Protein AF-A0A0Q0X7J7-F1 (afdb_monomer_lite)

Radius of gyration: 21.63 Å; chains: 1; bounding box: 30×25×61 Å

Foldseek 3Di:
DQAQWAFPDQPDWAAQDDPDPDIDHNVPDHLVSVLSSCLQPVVCVVRTPGDDPCSVVSRPPPPDPPPDDDDDPLVVDDPVVLCVVCVVADDPDSVSSRVVVVVVVVPD

Secondary structure (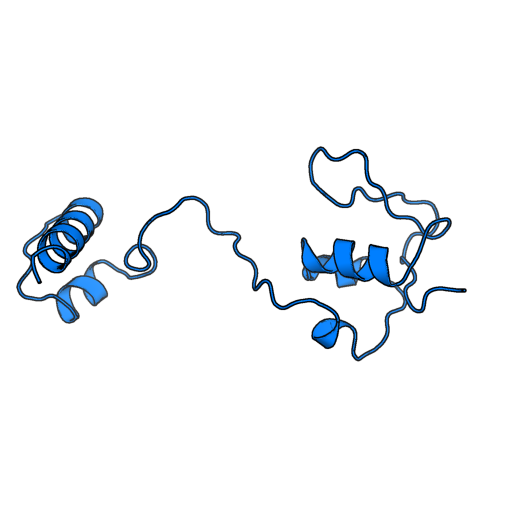DSSP, 8-state):
---S-EES-TT--EESSTT-S-EE-SSS--HHHHHHHHHH-GGGGGGEEE--TTHHHHS---------S---TTTTS-HHHHHHH-TT---SSHHHHHHHHHHHHTT-

pLDDT: mean 79.36, std 13.74, range [40.56, 91.12]

Sequence (108 aa):
MKSKFQLNKPQVIYKIEKGGSRTISNQNMTDELAVEFLNINPDRIRLFSKYPENYSEMLDQKEGENDDNNSSGLEQFKLSELRELYPQIKATSKVDFIAKVESKNEDI

Structure (mmCIF, N/CA/C/O backbone):
data_AF-A0A0Q0X7J7-F1
#
_entry.id   AF-A0A0Q0X7J7-F1
#
loop_
_atom_site.group_PDB
_atom_site.id
_atom_site.type_symbol
_atom_site.label_atom_id
_atom_site.label_alt_id
_atom_site.label_comp_id
_atom_site.label_asym_id
_atom_site.label_entity_id
_atom_site.label_seq_id
_atom_site.pdbx_PDB_ins_code
_atom_site.Cartn_x
_atom_site.Cartn_y
_atom_site.Cartn_z
_atom_site.occupancy
_atom_site.B_iso_or_equiv
_atom_site.auth_seq_id
_atom_site.auth_comp_id
_atom_site.auth_asym_id
_atom_site.auth_atom_id
_atom_site.pdbx_PDB_model_num
ATOM 1 N N . MET A 1 1 ? -12.615 11.667 19.691 1.00 49.81 1 MET A N 1
ATOM 2 C CA . MET A 1 1 ? -13.507 10.868 18.820 1.00 49.81 1 MET A CA 1
ATOM 3 C C . MET A 1 1 ? -12.908 9.475 18.687 1.00 49.81 1 MET A C 1
ATOM 5 O O . MET A 1 1 ? -11.697 9.389 18.550 1.00 49.81 1 MET A O 1
ATOM 9 N N . LYS A 1 2 ? -13.698 8.401 18.819 1.00 62.50 2 LYS A N 1
ATOM 10 C CA . LYS A 1 2 ? -13.218 7.034 18.541 1.00 62.50 2 LYS A CA 1
ATOM 11 C C . LYS A 1 2 ? -13.356 6.778 17.042 1.00 62.50 2 LYS A C 1
ATOM 13 O O . LYS A 1 2 ? -14.424 7.050 16.503 1.00 62.50 2 LYS A O 1
ATOM 18 N N . SER A 1 3 ? -12.301 6.276 16.410 1.00 74.75 3 SER A N 1
ATOM 19 C CA . SER A 1 3 ? -12.340 5.875 15.003 1.00 74.75 3 SER A CA 1
ATOM 20 C C . SER A 1 3 ? -13.307 4.707 14.782 1.00 74.75 3 SER A C 1
ATOM 22 O O . SER A 1 3 ? -13.487 3.865 15.668 1.00 74.75 3 SER A O 1
ATOM 24 N N . LYS A 1 4 ? -13.922 4.652 13.595 1.00 85.81 4 LYS A N 1
ATOM 25 C CA . LYS A 1 4 ? -14.707 3.494 13.127 1.00 85.81 4 LYS A CA 1
ATOM 26 C C . LYS A 1 4 ? -13.820 2.331 12.671 1.00 85.81 4 LYS A C 1
ATOM 28 O O . LYS A 1 4 ? -14.319 1.225 12.459 1.00 85.81 4 LYS A O 1
ATOM 33 N N . PHE A 1 5 ? -12.520 2.576 12.537 1.00 88.25 5 PHE A N 1
ATOM 34 C CA . PHE A 1 5 ? -11.526 1.602 12.129 1.00 88.25 5 PHE A CA 1
ATOM 35 C C . PHE A 1 5 ? -10.824 0.991 13.342 1.00 88.25 5 PHE A C 1
ATOM 37 O O . PHE A 1 5 ? -10.551 1.655 14.342 1.00 88.25 5 PHE A O 1
ATOM 44 N N . GLN A 1 6 ? -10.517 -0.299 13.258 1.00 89.88 6 GLN A N 1
ATOM 45 C CA . GLN A 1 6 ? -9.774 -1.016 14.288 1.00 89.88 6 GLN A CA 1
ATOM 46 C C . GLN A 1 6 ? -8.866 -2.055 13.639 1.00 89.88 6 GLN A C 1
ATOM 48 O O . GLN A 1 6 ? -9.350 -2.900 12.889 1.00 89.88 6 GLN A O 1
ATOM 53 N N . LEU A 1 7 ? -7.570 -2.048 13.961 1.00 90.81 7 LEU A N 1
ATOM 54 C CA . LEU A 1 7 ? -6.629 -3.077 13.509 1.00 90.81 7 LEU A CA 1
ATOM 55 C C . LEU A 1 7 ? -6.874 -4.399 14.236 1.00 90.81 7 LEU A C 1
ATOM 57 O O . LEU A 1 7 ? -7.201 -4.423 15.427 1.00 90.81 7 LEU A O 1
ATOM 61 N N . ASN A 1 8 ? -6.643 -5.499 13.523 1.00 91.12 8 ASN A N 1
ATOM 62 C CA . ASN A 1 8 ? -6.749 -6.861 14.041 1.00 91.12 8 ASN A CA 1
ATOM 63 C C . ASN A 1 8 ? -5.713 -7.178 15.130 1.00 91.12 8 ASN A C 1
ATOM 65 O O . ASN A 1 8 ? -5.989 -7.953 16.043 1.00 91.12 8 ASN A O 1
ATOM 69 N N . LYS A 1 9 ? -4.537 -6.549 15.065 1.00 88.44 9 LYS A N 1
ATOM 70 C CA . LYS A 1 9 ? -3.438 -6.727 16.013 1.00 88.44 9 LYS A CA 1
ATOM 71 C C . LYS A 1 9 ? -3.235 -5.442 16.817 1.00 88.44 9 LYS A C 1
ATOM 73 O O . LYS A 1 9 ? -2.544 -4.541 16.347 1.00 88.44 9 LYS A O 1
ATOM 78 N N . PRO A 1 10 ? -3.783 -5.344 18.041 1.00 83.31 10 PRO A N 1
ATOM 79 C CA . PRO A 1 10 ? -3.766 -4.101 18.812 1.00 83.31 10 PRO A CA 1
ATOM 80 C C . PRO A 1 10 ? -2.385 -3.664 19.299 1.00 83.31 10 PRO A C 1
ATOM 82 O O . PRO A 1 10 ? -2.206 -2.491 19.603 1.00 83.31 10 PRO A O 1
ATOM 85 N N . GLN A 1 11 ? -1.423 -4.584 19.364 1.00 85.62 11 GLN A N 1
ATOM 86 C CA . GLN A 1 11 ? -0.053 -4.296 19.794 1.00 85.62 11 GLN A CA 1
ATOM 87 C C . GLN A 1 11 ? 0.902 -3.998 18.631 1.00 85.62 11 GLN A C 1
ATOM 89 O O . GLN A 1 11 ? 2.065 -3.686 18.865 1.00 85.62 11 GLN A O 1
ATOM 94 N N . VAL A 1 12 ? 0.442 -4.118 17.381 1.00 87.12 12 VAL A N 1
ATOM 95 C CA . VAL A 1 12 ? 1.297 -3.905 16.210 1.00 87.12 12 VAL A CA 1
ATOM 96 C C . VAL A 1 12 ? 1.173 -2.466 15.735 1.00 87.12 12 VAL A C 1
ATOM 98 O O . VAL A 1 12 ? 0.076 -1.921 15.621 1.00 87.12 12 VAL A O 1
ATOM 101 N N . ILE A 1 13 ? 2.327 -1.875 15.444 1.00 89.62 13 ILE A N 1
ATOM 102 C CA . ILE A 1 13 ? 2.456 -0.548 14.860 1.00 89.62 13 ILE A CA 1
ATOM 103 C C . ILE A 1 13 ? 2.876 -0.739 13.405 1.00 89.62 13 ILE A C 1
ATOM 105 O O . ILE A 1 13 ? 3.939 -1.301 13.131 1.00 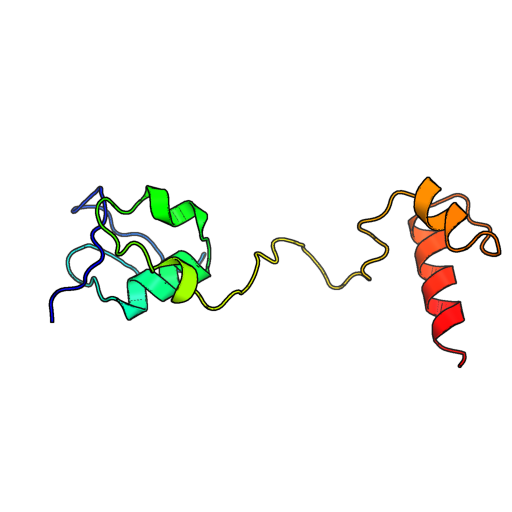89.62 13 ILE A O 1
ATOM 109 N N . TYR A 1 14 ? 2.044 -0.285 12.474 1.00 88.06 14 TYR A N 1
ATOM 110 C CA . TYR A 1 14 ? 2.350 -0.324 11.048 1.00 88.06 14 TYR A CA 1
ATOM 111 C C . TYR A 1 14 ? 2.892 1.026 10.593 1.00 88.06 14 TYR A C 1
ATOM 113 O O . TYR A 1 14 ? 2.485 2.073 11.090 1.00 88.06 14 TYR A O 1
ATOM 121 N N . LYS A 1 15 ? 3.812 1.011 9.630 1.00 88.69 15 LYS A N 1
ATOM 122 C CA . LYS A 1 15 ? 4.245 2.230 8.941 1.00 88.69 15 LYS A CA 1
ATOM 123 C C . LYS A 1 15 ? 3.275 2.538 7.815 1.00 88.69 15 LYS A C 1
ATOM 125 O O . LYS A 1 15 ? 2.877 1.624 7.095 1.00 88.69 15 LYS A O 1
ATOM 130 N N . ILE A 1 16 ? 2.919 3.809 7.673 1.00 86.25 16 ILE A N 1
ATOM 131 C CA . ILE A 1 16 ? 1.946 4.237 6.667 1.00 86.25 16 ILE A CA 1
ATOM 132 C C . ILE A 1 16 ? 2.545 4.118 5.264 1.00 86.25 16 ILE A C 1
ATOM 134 O O . ILE A 1 16 ? 2.005 3.427 4.399 1.00 86.25 16 ILE A O 1
ATOM 138 N N . GLU A 1 17 ? 3.738 4.663 5.087 1.00 83.44 17 GLU A N 1
ATOM 139 C CA . GLU A 1 17 ? 4.504 4.622 3.844 1.00 83.44 17 GLU A CA 1
ATOM 140 C C . GLU A 1 17 ? 5.839 3.883 4.038 1.00 83.44 17 GLU A C 1
ATOM 142 O O . GLU A 1 17 ? 6.374 3.764 5.150 1.00 83.44 17 GLU A O 1
ATOM 147 N N . LYS A 1 18 ? 6.405 3.365 2.944 1.00 77.94 18 LYS A N 1
ATOM 148 C CA . LYS A 1 18 ? 7.706 2.691 2.976 1.00 77.94 18 LYS A CA 1
ATOM 149 C C . LYS A 1 18 ? 8.808 3.737 3.170 1.00 77.94 18 LYS A C 1
ATOM 151 O O . LYS A 1 18 ? 9.048 4.551 2.294 1.00 77.94 18 LYS A O 1
ATOM 156 N N . GLY A 1 19 ? 9.493 3.686 4.311 1.00 78.81 19 GLY A N 1
ATOM 157 C CA . GLY A 1 19 ? 10.575 4.626 4.644 1.00 78.81 19 GLY A CA 1
ATOM 158 C C . GLY A 1 19 ? 10.123 5.882 5.395 1.00 78.81 19 GLY A C 1
ATOM 159 O O . GLY A 1 19 ? 10.974 6.624 5.874 1.00 78.81 19 GLY A O 1
ATOM 160 N N . GLY A 1 20 ? 8.816 6.078 5.578 1.00 77.94 20 GLY A N 1
ATOM 161 C CA . GLY A 1 20 ? 8.287 7.197 6.352 1.00 77.94 20 GLY A CA 1
ATOM 162 C C . GLY A 1 20 ? 8.446 7.034 7.859 1.00 77.94 20 GLY A C 1
ATOM 163 O O . GLY A 1 20 ? 8.628 5.932 8.394 1.00 77.94 20 GLY A O 1
ATOM 164 N N . SER A 1 21 ? 8.334 8.163 8.554 1.00 84.31 21 SER A N 1
ATOM 165 C CA . SER A 1 21 ? 8.283 8.243 10.018 1.00 84.31 21 SER A CA 1
ATOM 166 C C . SER A 1 21 ? 6.864 8.066 10.570 1.00 84.31 21 SER A C 1
ATOM 168 O O . SER A 1 21 ? 6.692 7.816 11.765 1.00 84.31 21 SER A O 1
ATOM 170 N N . ARG A 1 22 ? 5.842 8.168 9.711 1.00 87.31 22 ARG A N 1
ATOM 171 C CA . ARG A 1 22 ? 4.433 8.065 10.096 1.00 87.31 22 ARG A CA 1
ATOM 172 C C . ARG A 1 22 ? 4.021 6.623 10.372 1.00 87.31 22 ARG A C 1
ATOM 174 O O . ARG A 1 22 ? 4.297 5.709 9.589 1.00 87.31 22 ARG A O 1
ATOM 181 N N . THR A 1 23 ? 3.319 6.428 11.485 1.00 90.94 2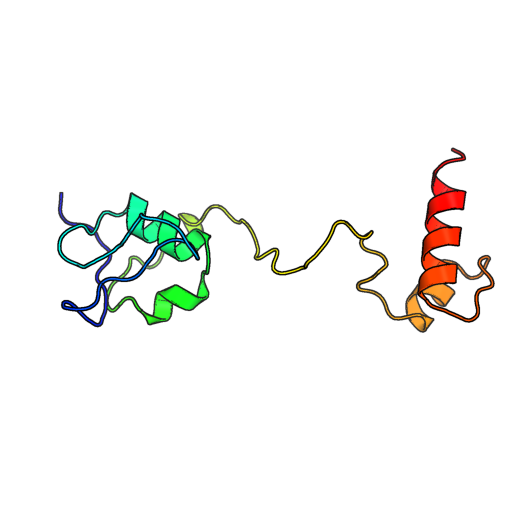3 THR A N 1
ATOM 182 C CA . THR A 1 23 ? 2.854 5.114 11.930 1.00 90.94 23 THR A CA 1
ATOM 183 C C . THR A 1 23 ? 1.394 5.124 12.356 1.00 90.94 23 THR A C 1
ATOM 185 O O . THR A 1 23 ? 0.871 6.136 12.822 1.00 90.94 23 THR A O 1
ATOM 188 N N . ILE A 1 24 ? 0.751 3.969 12.220 1.00 89.25 24 ILE A N 1
ATOM 189 C CA . ILE A 1 24 ? -0.633 3.722 12.604 1.00 89.25 24 ILE A CA 1
ATOM 190 C C . ILE A 1 24 ? -0.709 2.526 13.556 1.00 89.25 24 ILE A C 1
ATOM 192 O O . ILE A 1 24 ? -0.051 1.499 13.378 1.00 89.25 24 ILE A O 1
ATOM 196 N N . SER A 1 25 ? -1.512 2.679 14.598 1.00 91.00 25 SER A N 1
ATOM 197 C CA . SER A 1 25 ? -1.747 1.719 15.670 1.00 91.00 25 SER A CA 1
ATOM 198 C C . SER A 1 25 ? -3.137 1.958 16.257 1.00 91.00 25 SER A C 1
ATOM 200 O O . SER A 1 25 ? -3.733 3.014 16.057 1.00 91.00 25 SER A O 1
ATOM 202 N N . ASN A 1 26 ? -3.653 1.020 17.051 1.00 88.75 26 ASN A N 1
ATOM 203 C CA . ASN A 1 26 ? -4.954 1.212 17.701 1.00 88.75 26 ASN A CA 1
ATOM 204 C C . ASN A 1 26 ? -4.966 2.355 18.737 1.00 88.75 26 ASN A C 1
ATOM 206 O O . ASN A 1 26 ? -6.042 2.827 19.093 1.00 88.75 26 ASN A O 1
ATOM 210 N N . GLN A 1 27 ? -3.801 2.810 19.217 1.00 88.00 27 GLN A N 1
ATOM 211 C CA . GLN A 1 27 ? -3.705 3.919 20.175 1.00 88.00 27 GLN A CA 1
ATOM 212 C C . GLN A 1 27 ? -3.830 5.291 19.506 1.00 88.00 27 GLN A C 1
ATOM 214 O O . GLN A 1 27 ? -4.414 6.202 20.086 1.00 88.00 27 GLN A O 1
ATOM 219 N N . ASN A 1 28 ? -3.306 5.432 18.286 1.00 87.50 28 ASN A N 1
ATOM 220 C CA . ASN A 1 28 ? -3.345 6.667 17.499 1.00 87.50 28 ASN A CA 1
ATOM 221 C C . ASN A 1 28 ? -4.303 6.572 16.298 1.00 87.50 28 ASN A C 1
ATOM 223 O O . ASN A 1 28 ? -4.164 7.327 15.345 1.00 87.50 28 ASN A O 1
ATOM 227 N N . MET A 1 29 ? -5.259 5.641 16.336 1.00 87.31 29 MET A N 1
ATOM 228 C CA . MET A 1 29 ? -6.183 5.382 15.234 1.00 87.31 29 MET A CA 1
ATOM 229 C C . MET A 1 29 ? -7.168 6.539 15.046 1.00 87.31 29 MET A C 1
ATOM 231 O O . MET A 1 29 ? -7.968 6.840 15.937 1.00 87.31 29 MET A O 1
ATOM 235 N N . THR A 1 30 ? -7.157 7.130 13.855 1.00 89.50 30 THR A N 1
ATOM 236 C CA . THR A 1 30 ? -8.155 8.096 13.387 1.00 89.50 30 THR A CA 1
ATOM 237 C C . THR A 1 30 ? -8.704 7.644 12.040 1.00 89.50 30 THR A C 1
ATOM 239 O O . THR A 1 30 ? -8.048 6.889 11.323 1.00 89.50 30 THR A O 1
ATOM 242 N N . ASP A 1 31 ? -9.908 8.103 11.693 1.00 87.31 31 ASP A N 1
ATOM 243 C CA . ASP A 1 31 ? -10.514 7.772 10.398 1.00 87.31 31 ASP A CA 1
ATOM 244 C C . ASP A 1 31 ? -9.636 8.289 9.245 1.00 87.31 31 ASP A C 1
ATOM 246 O O . ASP A 1 31 ? -9.399 7.563 8.288 1.00 87.31 31 ASP A O 1
ATOM 250 N N . GLU A 1 32 ? -9.049 9.480 9.396 1.00 86.31 32 GLU A N 1
ATOM 251 C CA . GLU A 1 32 ? -8.103 10.065 8.437 1.00 86.31 32 GLU A CA 1
ATOM 252 C C . GLU A 1 32 ? -6.847 9.200 8.243 1.00 86.31 32 GLU A C 1
ATOM 254 O O . GLU A 1 32 ? -6.470 8.917 7.108 1.00 86.31 32 GLU A O 1
ATOM 259 N N . LEU A 1 33 ? -6.224 8.719 9.329 1.00 88.38 33 LEU A N 1
ATOM 260 C CA . LEU A 1 33 ? -5.038 7.857 9.239 1.00 88.38 33 LEU A CA 1
ATOM 261 C C . LEU A 1 33 ? -5.371 6.488 8.649 1.00 88.38 33 LEU A C 1
ATOM 263 O O . LEU A 1 33 ? -4.560 5.924 7.917 1.00 88.38 33 LEU A O 1
ATOM 267 N N . ALA A 1 34 ? -6.542 5.933 8.969 1.00 88.88 34 ALA A N 1
ATOM 268 C CA . ALA A 1 34 ? -6.987 4.667 8.401 1.00 88.88 34 ALA A CA 1
ATOM 269 C C . ALA A 1 34 ? -7.221 4.793 6.892 1.00 88.88 34 ALA A C 1
ATOM 271 O O . ALA A 1 34 ? -6.771 3.932 6.135 1.00 88.88 34 ALA A O 1
ATOM 272 N N . VAL A 1 35 ? -7.855 5.886 6.461 1.00 87.56 35 VAL A N 1
ATOM 273 C CA . VAL A 1 35 ? -8.041 6.208 5.046 1.00 87.56 35 VAL A CA 1
ATOM 274 C C . VAL A 1 35 ? -6.690 6.401 4.361 1.00 87.56 35 VAL A C 1
ATOM 276 O O . VAL A 1 35 ? -6.451 5.733 3.367 1.00 87.56 35 VAL A O 1
ATOM 279 N N . GLU A 1 36 ? -5.761 7.195 4.907 1.00 87.19 36 GLU A N 1
ATOM 280 C CA . GLU A 1 36 ? -4.404 7.367 4.346 1.00 87.19 36 GLU A CA 1
ATOM 281 C C . GLU A 1 36 ? -3.671 6.018 4.225 1.00 87.19 36 GLU A C 1
ATOM 283 O O . GLU A 1 36 ? -3.064 5.702 3.201 1.00 87.19 36 GLU A O 1
ATOM 288 N N . PHE A 1 37 ? -3.778 5.174 5.253 1.00 88.50 37 PHE A N 1
ATOM 289 C CA . PHE A 1 37 ? -3.144 3.861 5.283 1.00 88.50 37 PHE A CA 1
ATOM 290 C C . PHE A 1 37 ? -3.679 2.905 4.212 1.00 88.50 37 PHE A C 1
ATOM 292 O O . PHE A 1 37 ? -2.891 2.141 3.643 1.00 88.50 37 PHE A O 1
ATOM 299 N N . LEU A 1 38 ? -4.988 2.949 3.957 1.00 87.56 38 LEU A N 1
ATOM 300 C CA . LEU A 1 38 ? -5.678 2.166 2.933 1.00 87.56 38 LEU A CA 1
ATOM 301 C C . LEU A 1 38 ? -5.513 2.761 1.531 1.00 87.56 38 LEU A C 1
ATOM 303 O O . LEU A 1 38 ? -5.408 2.006 0.575 1.00 87.56 38 LEU A O 1
ATOM 307 N N . ASN A 1 39 ? -5.421 4.085 1.409 1.00 86.31 39 ASN A N 1
ATOM 308 C CA . ASN A 1 39 ? -5.225 4.784 0.140 1.00 86.31 39 ASN A CA 1
ATOM 309 C C . ASN A 1 39 ? -3.861 4.430 -0.481 1.00 86.31 39 ASN A C 1
ATOM 311 O O . ASN A 1 39 ? -3.732 4.263 -1.684 1.00 86.31 39 ASN A O 1
ATOM 315 N N . ILE A 1 40 ? -2.837 4.213 0.353 1.00 85.31 40 ILE A N 1
ATOM 316 C CA . ILE A 1 40 ? -1.521 3.747 -0.117 1.00 85.31 40 ILE A CA 1
ATOM 317 C C . ILE A 1 40 ? -1.569 2.304 -0.629 1.00 85.31 40 ILE A C 1
ATOM 319 O O . ILE A 1 40 ? -0.844 1.946 -1.554 1.00 85.31 40 ILE A O 1
ATOM 323 N N . ASN A 1 41 ? -2.341 1.438 0.025 1.00 84.38 41 ASN A N 1
ATOM 324 C CA . ASN A 1 41 ? -2.500 0.059 -0.413 1.00 84.38 41 ASN A CA 1
ATOM 325 C C . ASN A 1 41 ? -3.844 -0.495 0.095 1.00 84.38 41 ASN A C 1
ATOM 327 O O . ASN A 1 41 ? -3.941 -0.852 1.279 1.00 84.38 41 ASN A O 1
ATOM 331 N N . PRO A 1 42 ? -4.845 -0.626 -0.793 1.00 84.12 42 PRO A N 1
ATOM 332 C CA . PRO A 1 42 ? -6.178 -1.099 -0.431 1.00 84.12 42 PRO A CA 1
ATOM 333 C C . PRO A 1 42 ? -6.196 -2.513 0.167 1.00 84.12 42 PRO A C 1
ATOM 335 O O . PRO A 1 42 ? -7.021 -2.798 1.037 1.00 84.12 42 PRO A O 1
ATOM 338 N N . ASP A 1 43 ? -5.243 -3.390 -0.188 1.00 86.25 43 ASP A N 1
ATOM 339 C CA . ASP A 1 43 ? -5.151 -4.752 0.370 1.00 86.25 43 ASP A CA 1
ATOM 340 C C . ASP A 1 43 ? -4.874 -4.762 1.881 1.00 86.25 43 ASP A C 1
ATOM 342 O O . ASP A 1 43 ? -5.124 -5.760 2.572 1.00 86.25 43 ASP A O 1
ATOM 346 N N . ARG A 1 44 ? -4.400 -3.640 2.437 1.00 88.12 44 ARG A N 1
ATOM 347 C CA . ARG A 1 44 ? -4.202 -3.472 3.881 1.00 88.12 44 ARG A CA 1
ATOM 348 C C . ARG A 1 44 ? -5.506 -3.496 4.666 1.00 88.12 44 ARG A C 1
ATOM 350 O O . ARG A 1 44 ? -5.440 -3.646 5.884 1.00 88.12 44 ARG A O 1
ATOM 357 N N . ILE A 1 45 ? -6.671 -3.445 4.017 1.00 88.94 45 ILE A N 1
ATOM 358 C CA . ILE A 1 45 ? -7.966 -3.652 4.678 1.00 88.94 45 ILE A CA 1
ATOM 359 C C . ILE A 1 45 ? -8.011 -4.967 5.465 1.00 88.94 45 ILE A C 1
ATOM 361 O O . ILE A 1 45 ? -8.607 -5.033 6.536 1.00 88.94 45 ILE A O 1
ATOM 365 N N . ARG A 1 46 ? -7.266 -5.990 5.023 1.00 89.81 46 ARG A N 1
ATOM 366 C CA . ARG A 1 46 ? -7.106 -7.278 5.724 1.00 89.81 46 ARG A CA 1
ATOM 367 C C . ARG A 1 46 ? -6.462 -7.149 7.112 1.00 89.81 46 ARG A C 1
ATOM 369 O O . ARG A 1 46 ? -6.583 -8.050 7.942 1.00 89.81 46 ARG A O 1
ATOM 376 N N . LEU A 1 47 ? -5.744 -6.053 7.366 1.00 89.38 47 LEU A N 1
ATOM 377 C CA . LEU A 1 47 ? -5.148 -5.735 8.665 1.00 89.38 47 LEU A CA 1
ATOM 378 C C . LEU A 1 47 ? -6.164 -5.116 9.631 1.00 89.38 47 LEU A C 1
ATOM 380 O O . LEU A 1 47 ? -5.895 -5.048 10.831 1.00 89.38 47 LEU A O 1
ATOM 384 N N . PHE A 1 48 ? -7.333 -4.698 9.145 1.00 90.94 48 PHE A N 1
ATOM 385 C CA . PHE A 1 48 ? -8.412 -4.182 9.971 1.00 90.94 48 PHE A CA 1
ATOM 386 C C . PHE A 1 48 ? -9.358 -5.308 10.389 1.00 90.94 48 PHE A C 1
ATOM 388 O O . PHE A 1 48 ? -9.752 -6.162 9.604 1.00 90.94 48 PHE A O 1
ATOM 395 N N . SER A 1 49 ? -9.720 -5.306 11.669 1.00 91.06 49 SER A N 1
ATOM 396 C CA . SER A 1 49 ? -10.776 -6.145 12.231 1.00 91.06 49 SER A CA 1
ATOM 397 C C . SER A 1 49 ? -12.142 -5.468 12.176 1.00 91.06 49 SER A C 1
ATOM 399 O O . SER A 1 49 ? -13.147 -6.173 12.160 1.00 91.06 49 SER A O 1
ATOM 401 N N . LYS A 1 50 ? -12.192 -4.130 12.193 1.00 90.44 50 LYS A N 1
ATOM 402 C CA . LYS A 1 50 ? -13.422 -3.352 12.007 1.00 90.44 50 LYS A CA 1
ATOM 403 C C . LYS A 1 50 ? -13.145 -2.174 11.093 1.00 90.44 50 LYS A C 1
ATOM 405 O O . LYS A 1 50 ? -12.101 -1.536 11.218 1.00 90.44 50 LYS A O 1
ATOM 410 N N . TYR A 1 51 ? -14.087 -1.911 10.207 1.00 90.69 51 TYR A N 1
ATOM 411 C CA . TYR A 1 51 ? -14.099 -0.795 9.275 1.00 90.69 51 TYR A CA 1
ATOM 412 C C . TYR A 1 51 ? -15.553 -0.580 8.823 1.00 90.69 51 TYR A C 1
ATOM 414 O O . TYR A 1 51 ? -16.358 -1.513 8.914 1.00 90.69 51 TYR A O 1
ATOM 422 N N . PRO A 1 52 ? -15.931 0.635 8.403 1.00 86.06 52 PRO A N 1
ATOM 423 C CA . PRO A 1 52 ? -17.264 0.891 7.876 1.00 86.06 52 PRO A CA 1
ATOM 424 C C . PRO A 1 52 ? -17.416 0.276 6.477 1.00 86.06 52 PRO A C 1
ATOM 426 O O . PRO A 1 52 ? -16.443 0.211 5.739 1.00 86.06 52 PRO A O 1
ATOM 429 N N . GLU A 1 53 ? -18.618 -0.151 6.085 1.00 84.38 53 GLU A N 1
ATOM 430 C CA . GLU A 1 53 ? -18.852 -0.735 4.747 1.00 84.38 53 GLU A CA 1
ATOM 431 C C . GLU A 1 53 ? -18.544 0.248 3.612 1.00 84.38 53 GLU A C 1
ATOM 433 O O . GLU A 1 53 ? -18.023 -0.152 2.578 1.00 84.38 53 GLU A O 1
ATOM 438 N N . ASN A 1 54 ? -18.775 1.544 3.837 1.00 83.44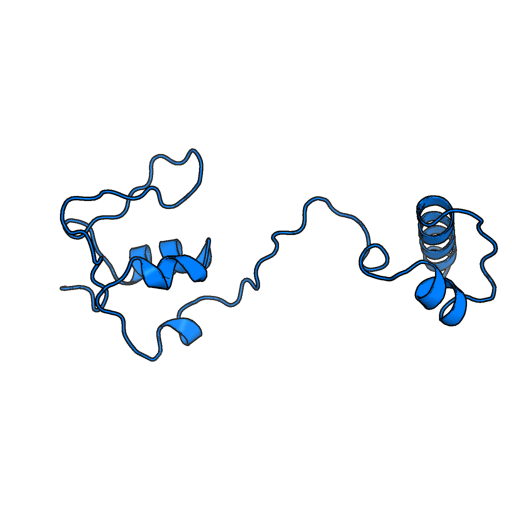 54 ASN A N 1
ATOM 439 C CA . ASN A 1 54 ? -18.503 2.601 2.866 1.00 83.44 54 ASN A CA 1
ATOM 440 C C . ASN A 1 54 ? -17.033 3.060 2.838 1.00 83.44 54 ASN A C 1
ATOM 442 O O . ASN A 1 54 ? -16.738 4.114 2.280 1.00 83.44 54 ASN A O 1
ATOM 446 N N . TYR A 1 55 ? -16.097 2.314 3.440 1.00 82.94 55 TYR A N 1
ATOM 447 C CA . TYR A 1 55 ? -14.687 2.717 3.469 1.00 82.94 55 TYR A CA 1
ATOM 448 C C . TYR A 1 55 ? -14.106 2.896 2.063 1.00 82.94 55 TYR A C 1
ATOM 450 O O . TYR A 1 55 ? -13.295 3.790 1.865 1.00 82.94 55 TYR A O 1
ATOM 458 N N . SER A 1 56 ? -14.538 2.086 1.092 1.00 78.12 56 SER A N 1
ATOM 459 C CA . SER A 1 56 ? -14.083 2.154 -0.299 1.00 78.12 56 SER A CA 1
ATOM 460 C C . SER A 1 56 ? -14.432 3.474 -0.980 1.00 78.12 56 SER A C 1
ATOM 462 O O . SER A 1 56 ? -13.693 3.907 -1.850 1.00 78.12 56 SER A O 1
ATOM 464 N N . GLU A 1 57 ? -15.530 4.120 -0.579 1.00 79.88 57 GLU A N 1
ATOM 465 C CA . GLU A 1 57 ? -15.925 5.445 -1.080 1.00 79.88 57 GLU A CA 1
ATOM 466 C C . GLU A 1 57 ? -15.116 6.571 -0.423 1.00 79.88 57 GLU A C 1
ATOM 468 O O . GLU A 1 57 ? -15.032 7.670 -0.959 1.00 79.88 57 GLU A O 1
ATOM 473 N N . MET A 1 58 ? -14.538 6.306 0.755 1.00 76.94 58 MET A N 1
ATOM 474 C CA . MET A 1 58 ? -13.663 7.244 1.467 1.00 76.94 58 MET A CA 1
ATOM 475 C C . MET A 1 58 ? -12.219 7.174 0.975 1.00 76.94 58 MET A C 1
ATOM 477 O O . MET A 1 58 ? -11.438 8.083 1.250 1.00 76.94 58 MET A O 1
ATOM 481 N N . LEU A 1 59 ? -11.845 6.085 0.301 1.00 79.88 59 LEU A N 1
ATOM 482 C CA . LEU A 1 59 ? -10.577 6.024 -0.401 1.00 79.88 59 LEU A CA 1
ATOM 483 C C . LEU A 1 59 ? -10.732 6.893 -1.641 1.00 79.88 59 LEU A C 1
ATOM 485 O O . LEU A 1 59 ? -11.501 6.556 -2.541 1.00 79.88 59 LEU A O 1
ATOM 489 N N . ASP A 1 60 ? -10.001 8.009 -1.682 1.00 68.75 60 ASP A N 1
ATOM 490 C CA . ASP A 1 60 ? -9.758 8.681 -2.952 1.00 68.75 60 ASP A CA 1
ATOM 491 C C . ASP A 1 60 ? -9.242 7.607 -3.902 1.00 68.75 60 ASP A C 1
ATOM 493 O O . ASP A 1 60 ? -8.252 6.943 -3.596 1.00 68.75 60 ASP A O 1
ATOM 497 N N . GLN A 1 61 ? -9.955 7.386 -5.003 1.00 55.88 61 GLN A N 1
ATOM 498 C CA . GLN A 1 61 ? -9.599 6.418 -6.029 1.00 55.88 61 GLN A CA 1
ATOM 499 C C . GLN A 1 61 ? -8.301 6.858 -6.714 1.00 55.88 61 GLN A C 1
ATOM 501 O O . GLN A 1 61 ? -8.289 7.297 -7.857 1.00 55.88 61 GLN A O 1
ATOM 506 N N . LYS A 1 62 ? -7.174 6.742 -6.019 1.00 49.88 62 LYS A N 1
ATOM 507 C CA . LYS A 1 62 ? -5.915 6.424 -6.663 1.00 49.88 62 LYS A CA 1
ATOM 508 C C . LYS A 1 62 ? -5.955 4.922 -6.842 1.00 49.88 62 LYS A C 1
ATOM 510 O O . LYS A 1 62 ? -5.468 4.163 -6.007 1.00 49.88 62 LYS A O 1
ATOM 515 N N . GLU A 1 63 ? -6.650 4.501 -7.899 1.00 46.22 63 GLU A N 1
ATOM 516 C CA . GLU A 1 63 ? -6.405 3.192 -8.488 1.00 46.22 63 GLU A CA 1
ATOM 517 C C . GLU A 1 63 ? -4.895 2.957 -8.479 1.00 46.22 63 GLU A C 1
ATOM 519 O O . GLU A 1 63 ? -4.114 3.862 -8.774 1.00 46.22 63 GLU A O 1
ATOM 524 N N . GLY A 1 64 ? -4.497 1.781 -8.004 1.00 45.41 64 GLY A N 1
ATOM 525 C CA . GLY A 1 64 ? -3.104 1.467 -7.770 1.00 45.41 64 GLY A CA 1
ATOM 526 C C . GLY A 1 64 ? -2.269 1.646 -9.030 1.00 45.41 64 GLY A C 1
ATOM 527 O O . GLY A 1 64 ? -2.168 0.731 -9.834 1.00 45.41 64 GLY A O 1
ATOM 528 N N . GLU A 1 65 ? -1.563 2.765 -9.120 1.00 41.03 65 GLU A N 1
ATOM 529 C CA . GLU A 1 65 ? -0.324 2.865 -9.877 1.00 41.03 65 GLU A CA 1
ATOM 530 C C . GLU A 1 65 ? 0.782 2.206 -9.036 1.00 41.03 65 GLU A C 1
ATOM 532 O O . GLU A 1 65 ? 1.666 2.847 -8.474 1.00 41.03 65 GLU A O 1
ATOM 537 N N . ASN A 1 66 ? 0.705 0.879 -8.909 1.00 49.62 66 ASN A N 1
ATOM 538 C CA . 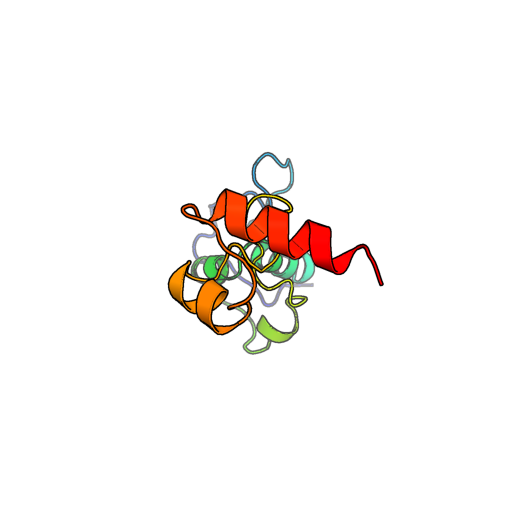ASN A 1 66 ? 1.918 0.099 -9.102 1.00 49.62 66 ASN A CA 1
ATOM 539 C C . ASN A 1 66 ? 2.001 -0.147 -10.607 1.00 49.62 66 ASN A C 1
ATOM 541 O O . ASN A 1 66 ? 1.644 -1.224 -11.068 1.00 49.62 66 ASN A O 1
ATOM 545 N N . ASP A 1 67 ? 2.444 0.856 -11.353 1.00 40.56 67 ASP A N 1
ATOM 546 C CA . ASP A 1 67 ? 3.315 0.565 -12.476 1.00 40.56 67 ASP A CA 1
ATOM 547 C C . ASP A 1 67 ? 4.434 1.598 -12.488 1.00 40.56 67 ASP A C 1
ATOM 549 O O . ASP A 1 67 ? 4.241 2.815 -12.447 1.00 40.56 67 ASP A O 1
ATOM 553 N N . ASP A 1 68 ? 5.631 1.046 -12.404 1.00 51.44 68 ASP A N 1
ATOM 554 C CA . ASP A 1 68 ? 6.895 1.726 -12.521 1.00 51.44 68 ASP A CA 1
ATOM 555 C C . ASP A 1 68 ? 6.940 2.567 -13.806 1.00 51.44 68 ASP A C 1
ATOM 557 O O . ASP A 1 68 ? 6.550 2.107 -14.869 1.00 51.44 68 ASP A O 1
ATOM 561 N N . ASN A 1 69 ? 7.548 3.752 -13.715 1.00 49.22 69 ASN A N 1
ATOM 562 C CA . ASN A 1 69 ? 8.079 4.527 -14.840 1.00 49.22 69 ASN A CA 1
ATOM 563 C C . ASN A 1 69 ? 7.084 4.916 -15.945 1.00 49.22 69 ASN A C 1
ATOM 565 O O . ASN A 1 69 ? 6.762 4.128 -16.820 1.00 49.22 69 ASN A O 1
ATOM 569 N N . ASN A 1 70 ? 6.760 6.210 -15.979 1.00 52.41 70 ASN A N 1
ATOM 570 C CA . ASN A 1 70 ? 6.661 7.072 -17.167 1.00 52.41 70 ASN A CA 1
ATOM 571 C C . ASN A 1 70 ? 7.016 6.405 -18.525 1.00 52.41 70 ASN A C 1
ATOM 573 O O . ASN A 1 70 ? 8.065 6.673 -19.109 1.00 52.4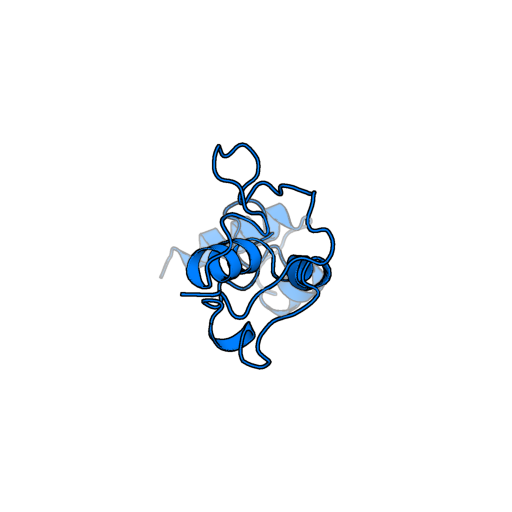1 70 ASN A O 1
ATOM 577 N N . SER A 1 71 ? 6.149 5.520 -19.007 1.00 50.66 71 SER A N 1
ATOM 578 C CA . SER A 1 71 ? 6.237 4.839 -20.291 1.00 50.66 71 SER A CA 1
ATOM 579 C C . SER A 1 71 ? 4.809 4.736 -20.800 1.00 50.66 71 SER A C 1
ATOM 581 O O . SER A 1 71 ? 3.871 4.399 -20.078 1.00 50.66 71 SER A O 1
ATOM 583 N N . SER A 1 72 ? 4.623 5.196 -22.023 1.00 56.16 72 SER A N 1
ATOM 584 C CA . SER A 1 72 ? 3.346 5.303 -22.708 1.00 56.16 72 SER A CA 1
ATOM 585 C C . SER A 1 72 ? 2.484 4.051 -22.540 1.00 56.16 72 SER A C 1
ATOM 587 O O . SER A 1 72 ? 2.970 2.922 -22.606 1.00 56.16 72 SER A O 1
ATOM 589 N N . GLY A 1 73 ? 1.163 4.236 -22.417 1.00 64.06 73 GLY A N 1
ATOM 590 C CA . GLY A 1 73 ? 0.158 3.163 -22.311 1.00 64.06 73 GLY A CA 1
ATOM 591 C C . GLY A 1 73 ? 0.102 2.185 -23.500 1.00 64.06 73 GLY A C 1
ATOM 592 O O . GLY A 1 73 ? -0.862 1.442 -23.647 1.00 64.06 73 GLY A O 1
ATOM 593 N N . LEU A 1 74 ? 1.116 2.179 -24.363 1.00 71.19 74 LEU A N 1
ATOM 594 C CA . LEU A 1 74 ? 1.412 1.178 -25.378 1.00 71.19 74 LEU A CA 1
ATOM 595 C C . LEU A 1 74 ? 2.237 0.009 -24.803 1.00 71.19 74 LEU A C 1
ATOM 597 O O . LEU A 1 74 ? 2.203 -1.092 -25.359 1.00 71.19 74 LEU A O 1
ATOM 601 N N . GLU A 1 75 ? 2.933 0.200 -23.674 1.00 72.81 75 GLU A N 1
ATOM 602 C CA . GLU A 1 75 ? 3.696 -0.859 -22.999 1.00 72.81 75 GLU A CA 1
ATOM 603 C C . GLU A 1 75 ? 2.817 -1.940 -22.352 1.00 72.81 75 GLU A C 1
ATOM 605 O O . GLU A 1 75 ? 3.260 -3.078 -22.207 1.00 72.81 75 GLU A O 1
ATOM 610 N N . GLN A 1 76 ? 1.547 -1.665 -22.067 1.00 75.31 76 GLN A N 1
ATOM 611 C CA . GLN A 1 76 ? 0.598 -2.680 -21.582 1.00 75.31 76 GLN A CA 1
ATOM 612 C C . GLN A 1 76 ? 0.134 -3.659 -22.681 1.00 75.31 76 GLN A C 1
ATOM 614 O O . GLN A 1 76 ? -0.239 -4.792 -22.380 1.00 75.31 76 GLN A O 1
ATOM 619 N N . PHE A 1 77 ? 0.205 -3.278 -23.963 1.00 79.44 77 PHE A N 1
ATOM 620 C CA . PHE A 1 77 ? -0.274 -4.113 -25.072 1.00 79.44 77 PHE A CA 1
ATOM 621 C C . PHE A 1 77 ? 0.778 -5.123 -25.551 1.00 79.44 77 PHE A C 1
ATOM 623 O O . PHE A 1 77 ? 1.997 -4.907 -25.472 1.00 79.44 77 PHE A O 1
ATOM 630 N N . LYS A 1 78 ? 0.326 -6.256 -26.097 1.00 85.50 78 LYS A N 1
ATOM 631 C CA . LYS A 1 78 ? 1.215 -7.210 -26.779 1.00 85.50 78 LYS A CA 1
ATOM 632 C C . LYS A 1 78 ? 1.632 -6.660 -28.142 1.00 85.50 78 LYS A C 1
ATOM 634 O O . LYS A 1 78 ? 0.885 -5.952 -28.808 1.00 85.50 78 LYS A O 1
ATOM 639 N N . LEU A 1 79 ? 2.812 -7.064 -28.621 1.00 82.38 79 LEU A N 1
ATOM 640 C CA . LEU A 1 79 ? 3.311 -6.650 -29.941 1.00 82.38 79 LEU A CA 1
ATOM 641 C C . LEU A 1 79 ? 2.358 -7.036 -31.090 1.00 82.38 79 LEU A C 1
ATOM 643 O O . LEU A 1 79 ? 2.327 -6.358 -32.112 1.00 82.38 79 LEU A O 1
ATOM 647 N N . SER A 1 80 ? 1.587 -8.115 -30.937 1.00 84.88 80 SER A N 1
ATOM 648 C CA . SER A 1 80 ? 0.544 -8.499 -31.894 1.00 84.88 80 SER A CA 1
ATOM 649 C C . SER A 1 80 ? -0.589 -7.474 -31.957 1.00 84.88 80 SER A C 1
ATOM 651 O O . SER A 1 80 ? -0.938 -7.043 -33.047 1.00 84.88 80 SER A O 1
ATOM 653 N N . GLU A 1 81 ? -1.093 -7.030 -30.805 1.00 85.38 81 GLU A N 1
ATOM 654 C CA . GLU A 1 81 ? -2.187 -6.052 -30.703 1.00 85.38 81 GLU A CA 1
ATOM 655 C C . GLU A 1 81 ? -1.744 -4.690 -31.247 1.00 85.38 81 GLU A C 1
ATOM 657 O O . GLU A 1 81 ? -2.445 -4.059 -32.033 1.00 85.38 81 GLU A O 1
ATOM 662 N N . LEU A 1 82 ? -0.516 -4.277 -30.924 1.00 86.25 82 LEU A N 1
ATOM 663 C CA . LEU A 1 82 ? 0.071 -3.051 -31.463 1.00 86.25 82 LEU A CA 1
ATOM 664 C C . LEU A 1 82 ? 0.167 -3.073 -33.000 1.00 86.25 82 LEU A C 1
ATOM 666 O O . LEU A 1 82 ? -0.073 -2.052 -33.641 1.00 86.25 82 LEU A O 1
ATOM 670 N N . ARG A 1 83 ? 0.466 -4.229 -33.609 1.00 86.06 83 ARG A N 1
ATOM 671 C CA . ARG A 1 83 ? 0.508 -4.394 -35.075 1.00 86.06 83 ARG A CA 1
ATOM 672 C C . ARG A 1 83 ? -0.871 -4.361 -35.728 1.00 86.06 83 ARG A C 1
ATOM 674 O O . ARG A 1 83 ? -0.960 -3.967 -36.886 1.00 86.06 83 ARG A O 1
ATOM 681 N N . GLU A 1 84 ? -1.915 -4.775 -35.016 1.00 87.62 84 GLU A N 1
ATOM 682 C CA . GLU A 1 84 ? -3.299 -4.661 -35.488 1.00 87.62 84 GLU A CA 1
ATOM 683 C C . GLU A 1 84 ? -3.770 -3.204 -35.472 1.00 87.62 84 GLU A C 1
ATOM 685 O O . GLU A 1 84 ? -4.399 -2.756 -36.428 1.00 87.62 84 GLU A O 1
ATOM 690 N N . LEU A 1 85 ? -3.415 -2.456 -34.422 1.00 83.56 85 LEU A N 1
ATOM 691 C CA . LEU A 1 85 ? -3.763 -1.039 -34.277 1.00 83.56 85 LEU A CA 1
ATOM 692 C C . LEU A 1 85 ? -2.955 -0.131 -35.214 1.00 83.56 85 LEU A C 1
ATOM 694 O O . LEU A 1 85 ? -3.492 0.831 -35.761 1.00 83.56 85 LEU A O 1
ATOM 698 N N . TYR A 1 86 ? -1.674 -0.444 -35.424 1.00 87.25 86 TYR A N 1
ATOM 699 C CA . TYR A 1 86 ? -0.772 0.337 -36.269 1.00 87.25 86 TYR A CA 1
ATOM 700 C C . TYR A 1 86 ? -0.083 -0.538 -37.335 1.00 87.25 86 TYR A C 1
ATOM 702 O O . TYR A 1 86 ? 1.144 -0.696 -37.315 1.00 87.25 86 TYR A O 1
ATOM 710 N N . PRO A 1 87 ? -0.828 -1.086 -38.317 1.00 86.50 87 PRO A N 1
ATOM 711 C CA . PRO A 1 87 ? -0.270 -1.944 -39.372 1.00 86.50 87 PRO A CA 1
ATOM 712 C C . PRO A 1 87 ? 0.753 -1.227 -40.270 1.00 86.50 87 PRO A C 1
ATOM 714 O O . PRO A 1 87 ? 1.572 -1.858 -40.941 1.00 86.50 87 PRO A O 1
ATOM 717 N N . GLN A 1 88 ? 0.732 0.107 -40.278 1.00 85.56 88 GLN A N 1
ATOM 718 C CA . GLN A 1 88 ? 1.676 0.970 -40.981 1.00 85.56 88 GLN A CA 1
ATOM 719 C C . GLN A 1 88 ? 3.065 1.025 -40.328 1.00 85.56 88 GLN A C 1
ATOM 721 O O . GLN A 1 88 ? 4.006 1.533 -40.945 1.00 85.56 88 GLN A O 1
ATOM 726 N N . ILE A 1 89 ? 3.215 0.540 -39.092 1.00 87.19 89 ILE A N 1
ATOM 727 C CA . ILE A 1 89 ? 4.484 0.551 -38.365 1.00 87.19 89 ILE A CA 1
ATOM 728 C C . ILE A 1 89 ? 5.151 -0.813 -38.499 1.00 87.19 89 ILE A C 1
ATOM 730 O O . ILE A 1 89 ? 4.647 -1.847 -38.067 1.00 87.19 89 ILE A O 1
ATOM 734 N N . LYS A 1 90 ? 6.335 -0.810 -39.112 1.00 84.94 90 LYS A N 1
ATOM 735 C CA . LYS A 1 90 ? 7.167 -2.002 -39.266 1.00 84.94 90 LYS A CA 1
ATOM 736 C C . LYS A 1 90 ? 8.286 -1.958 -38.230 1.00 84.94 90 LYS A C 1
ATOM 738 O O . LYS A 1 90 ? 9.237 -1.184 -38.363 1.00 84.94 90 LYS A O 1
ATOM 743 N N . ALA A 1 91 ? 8.160 -2.801 -37.211 1.00 85.69 91 ALA A N 1
ATOM 744 C CA . ALA A 1 91 ? 9.197 -3.036 -36.215 1.00 85.69 91 ALA A CA 1
ATOM 745 C C . ALA A 1 91 ? 9.260 -4.519 -35.822 1.00 85.69 91 ALA A C 1
ATOM 747 O O . ALA A 1 91 ? 8.253 -5.243 -35.797 1.00 85.69 91 ALA A O 1
ATOM 748 N N . THR A 1 92 ? 10.476 -4.975 -35.539 1.00 83.44 92 THR A N 1
ATOM 749 C CA . THR A 1 92 ? 10.777 -6.356 -35.141 1.00 83.44 92 THR A CA 1
ATOM 750 C C . THR A 1 92 ? 10.773 -6.536 -33.626 1.00 83.44 92 THR A C 1
ATOM 752 O O . THR A 1 92 ? 10.587 -7.658 -33.161 1.00 83.44 92 THR A O 1
ATOM 755 N N . SER A 1 93 ? 10.906 -5.449 -32.861 1.00 85.56 93 SER A N 1
ATOM 756 C CA . SER A 1 93 ? 10.849 -5.428 -31.399 1.00 85.56 93 SER A CA 1
ATOM 757 C C . SER A 1 93 ? 9.760 -4.471 -30.904 1.00 85.56 93 SER A C 1
ATOM 759 O O . SER A 1 93 ? 9.388 -3.523 -31.593 1.00 85.56 93 SER A O 1
ATOM 761 N N . LYS A 1 94 ? 9.234 -4.731 -29.702 1.00 83.50 94 LYS A N 1
ATOM 762 C CA . LYS A 1 94 ? 8.183 -3.908 -29.083 1.00 83.50 94 LYS A CA 1
ATOM 763 C C . LYS A 1 94 ? 8.660 -2.489 -28.771 1.00 83.50 94 LYS A C 1
ATOM 765 O O . LYS A 1 94 ? 7.945 -1.547 -29.073 1.00 83.50 94 LYS A O 1
ATOM 770 N N . VAL A 1 95 ? 9.881 -2.346 -28.262 1.00 85.38 95 VAL A N 1
ATOM 771 C CA . VAL A 1 95 ? 10.480 -1.040 -27.945 1.00 85.38 95 VAL A CA 1
ATOM 772 C C . VAL A 1 95 ? 10.607 -0.167 -29.201 1.00 85.38 95 VAL A C 1
ATOM 774 O O . VAL A 1 95 ? 10.159 0.973 -29.204 1.00 85.38 95 VAL A O 1
ATOM 777 N N . ASP A 1 96 ? 11.129 -0.724 -30.304 1.00 87.44 96 ASP A N 1
ATOM 778 C CA . ASP A 1 96 ? 11.238 -0.010 -31.591 1.00 87.44 96 ASP A CA 1
ATOM 779 C C . ASP A 1 96 ? 9.857 0.303 -32.194 1.00 87.44 96 ASP A C 1
ATOM 781 O O . ASP A 1 96 ? 9.684 1.304 -32.884 1.00 87.44 96 ASP A O 1
ATOM 785 N N . PHE A 1 97 ? 8.853 -0.539 -31.923 1.00 89.88 97 PHE A N 1
ATOM 786 C CA . PHE A 1 97 ? 7.479 -0.282 -32.345 1.00 89.88 97 PHE A CA 1
ATOM 787 C C . PHE A 1 97 ? 6.901 0.941 -31.631 1.00 89.88 97 PHE A C 1
ATOM 789 O O . PHE A 1 97 ? 6.400 1.842 -32.296 1.00 89.88 97 PHE A O 1
ATOM 796 N N . ILE A 1 98 ? 6.991 0.979 -30.300 1.00 87.31 98 ILE A N 1
ATOM 797 C CA . ILE A 1 98 ? 6.429 2.051 -29.469 1.00 87.31 98 ILE A CA 1
ATOM 798 C C . ILE A 1 98 ? 7.090 3.389 -29.803 1.00 87.31 98 ILE A C 1
ATOM 800 O O . ILE A 1 98 ? 6.379 4.335 -30.125 1.00 87.31 98 ILE A O 1
ATOM 804 N N . ALA A 1 99 ? 8.423 3.429 -29.892 1.00 87.00 99 ALA A N 1
ATOM 805 C CA . ALA A 1 99 ? 9.152 4.642 -30.264 1.00 87.00 99 ALA A CA 1
ATOM 806 C C . ALA A 1 99 ? 8.704 5.215 -31.625 1.00 87.00 99 ALA A C 1
ATOM 808 O O . ALA A 1 99 ? 8.591 6.427 -31.791 1.00 87.00 99 ALA A O 1
ATOM 809 N N . LYS A 1 100 ? 8.397 4.347 -32.603 1.00 87.88 100 LYS A N 1
ATOM 810 C CA . LYS A 1 100 ? 7.882 4.761 -33.922 1.00 87.88 100 LYS A CA 1
ATOM 811 C C . LYS A 1 100 ? 6.421 5.204 -33.903 1.00 87.88 100 LYS A C 1
ATOM 813 O O . LYS A 1 100 ? 6.024 5.977 -34.775 1.00 87.88 100 LYS A O 1
ATOM 818 N N . VAL A 1 101 ? 5.607 4.670 -32.990 1.00 85.75 101 VAL A N 1
ATOM 819 C CA . VAL A 1 101 ? 4.226 5.139 -32.783 1.00 85.75 101 VAL A CA 1
ATOM 820 C C . VAL A 1 101 ? 4.270 6.550 -32.209 1.00 85.75 101 VAL A C 1
ATOM 822 O O . VAL A 1 101 ? 3.623 7.444 -32.746 1.00 85.75 101 VAL A O 1
ATOM 825 N N . GLU A 1 102 ? 5.068 6.754 -31.162 1.00 83.38 102 GLU A N 1
ATOM 826 C CA . GLU A 1 102 ? 5.215 8.039 -30.477 1.00 83.38 102 GLU A CA 1
ATOM 827 C C . GLU A 1 102 ? 5.760 9.116 -31.412 1.00 83.38 102 GLU A C 1
ATOM 829 O O . GLU A 1 102 ? 5.127 10.157 -31.567 1.00 83.38 102 GLU A O 1
ATOM 834 N N . SER A 1 103 ? 6.839 8.824 -32.149 1.00 80.38 103 SER A N 1
ATOM 835 C CA . SER A 1 103 ? 7.426 9.781 -33.094 1.00 80.38 103 SER A CA 1
ATOM 836 C C . SER A 1 103 ? 6.476 10.183 -34.226 1.00 80.38 103 SER A C 1
ATOM 838 O O . SER A 1 103 ? 6.660 11.223 -34.839 1.00 80.38 103 SER A O 1
ATOM 840 N N . LYS A 1 104 ? 5.490 9.339 -34.566 1.00 74.25 104 LYS A N 1
ATOM 841 C CA . LYS A 1 104 ? 4.486 9.649 -35.596 1.00 74.25 104 LYS A CA 1
ATOM 842 C C . LYS A 1 104 ? 3.308 10.464 -35.070 1.00 74.25 104 LYS A C 1
ATOM 844 O O . LYS A 1 104 ? 2.622 11.082 -35.878 1.00 74.25 104 LYS A O 1
ATOM 849 N N . ASN A 1 105 ? 3.044 10.426 -33.766 1.00 66.06 105 ASN A N 1
ATOM 850 C CA . ASN A 1 105 ? 1.943 11.166 -33.152 1.00 66.06 105 ASN A CA 1
ATOM 851 C C . ASN A 1 105 ? 2.324 12.617 -32.804 1.00 66.06 105 ASN A C 1
ATOM 853 O O . ASN A 1 105 ? 1.422 13.418 -32.593 1.00 66.06 105 ASN A O 1
ATOM 857 N N . GLU A 1 106 ? 3.616 12.964 -32.768 1.00 57.81 106 GLU A N 1
ATOM 858 C CA . GLU A 1 106 ? 4.098 14.337 -32.515 1.00 57.81 106 GLU A CA 1
ATOM 859 C C . GLU A 1 106 ? 4.086 15.258 -33.757 1.00 57.81 106 GLU A C 1
ATOM 861 O O . GLU A 1 106 ? 4.294 16.460 -33.621 1.00 57.81 106 GLU A O 1
ATOM 866 N N . ASP A 1 107 ? 3.809 14.731 -34.955 1.00 50.75 107 ASP A N 1
ATOM 867 C CA . ASP A 1 107 ? 3.800 15.486 -36.225 1.00 50.75 107 ASP A CA 1
ATOM 868 C C . ASP A 1 107 ? 2.400 16.028 -36.637 1.00 50.75 107 ASP A C 1
ATOM 870 O O . ASP A 1 107 ? 2.172 16.318 -37.817 1.00 50.75 107 ASP A O 1
ATOM 874 N N . ILE A 1 108 ? 1.439 16.162 -35.704 1.00 44.72 108 ILE A N 1
ATOM 875 C CA . ILE A 1 108 ? 0.083 16.716 -35.960 1.00 44.72 108 ILE A CA 1
ATOM 876 C C . ILE A 1 108 ? -0.200 17.945 -35.096 1.00 44.72 108 ILE A C 1
ATOM 878 O O . ILE A 1 108 ? -0.065 17.843 -33.858 1.00 44.72 108 ILE A O 1
#